Protein AF-A0A7Z1N750-F1 (afdb_monomer_lite)

pLDDT: mean 82.03, std 10.95, range [45.25, 94.06]

Sequence (176 aa):
TLVDVDALNDVLALVESLTLVDVDALSDVLVLVESLTLVDVDPLNDVLALVESLTLVDVDALNDVLALVESLTLVDVDALNDVLALVESLTLVDVDALNDVLALVESLTLVDVDALNDVLILVESLMLVDVDTLSDVLVLVESLTLVDVDPLNDVLALVESLTLVDVDPLNDVLVL

Foldseek 3Di:
DEAEAPEDAADDDEEEEDEEYEEEEYEDEEYEEADYEEYAEEEYHHYEYEYEDYEEYAYEEYENYEYEYADYEYYAYAYYYNYEYEYADYEEYEYAEYYNYEYEYAEYEEYEYAYYECYEYEYADYEEYEYEEEDNYEYEYAEYEEYEYHEYDNYEYEYNYYNDYDYDDYDDYDYD

Organism: Staphylococcus haemolyticus (NCBI:txid1283)

Secondary structure (DSSP, 8-state):
-EEEE---SEEEEEEEEEEEEEE--BSEEEEEEEEEEEEEE--EEEEEEEEEEEEEEEEEEEEEEEEEEEEEEEEEEEEEEEEEEEEEEEEEEEEEEEEEEEEEEEEEEEEE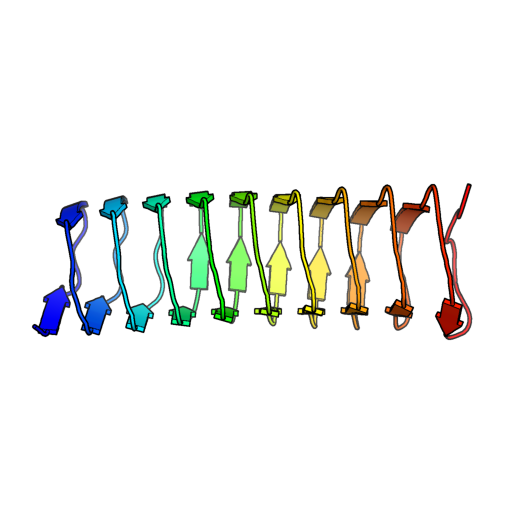EEEEEEEEEEEEEEEEEEEEEEEEEEEEEEEEEEEEE--EEEEEEEEEEES--EE-S-SSB---

Radius of gyration: 16.55 Å; chains: 1; bounding box: 44×21×46 Å

Structure (mmCIF, N/CA/C/O backbone):
data_AF-A0A7Z1N750-F1
#
_entry.id   AF-A0A7Z1N750-F1
#
loop_
_atom_site.group_PDB
_atom_site.id
_atom_site.type_symbol
_atom_site.label_atom_id
_atom_site.label_alt_id
_atom_site.label_comp_id
_atom_site.label_asym_id
_atom_site.label_entity_id
_atom_site.label_seq_id
_atom_site.pdbx_PDB_ins_code
_atom_site.Cartn_x
_atom_site.Cartn_y
_atom_site.Cartn_z
_atom_site.occupancy
_atom_site.B_iso_or_equiv
_atom_site.auth_seq_id
_atom_site.auth_comp_id
_atom_site.auth_asym_id
_atom_site.auth_atom_id
_atom_site.pdbx_PDB_model_num
ATOM 1 N N . THR A 1 1 ? -4.726 -13.478 20.905 1.00 61.59 1 THR A N 1
ATOM 2 C CA . THR A 1 1 ? -6.149 -13.075 20.915 1.00 61.59 1 THR A CA 1
ATOM 3 C C . THR A 1 1 ? -6.511 -12.650 19.513 1.00 61.59 1 THR A C 1
ATOM 5 O O . THR A 1 1 ? -5.640 -12.113 18.843 1.00 61.59 1 THR A O 1
ATOM 8 N N . LEU A 1 2 ? -7.722 -12.983 19.067 1.00 70.06 2 LEU A N 1
ATOM 9 C CA . LEU A 1 2 ? -8.249 -12.608 17.753 1.00 70.06 2 LEU A CA 1
ATOM 10 C C . LEU A 1 2 ? -9.154 -11.392 17.957 1.00 70.06 2 LEU A C 1
ATOM 12 O O . LEU A 1 2 ? -9.974 -11.411 18.884 1.00 70.06 2 LEU A O 1
ATOM 16 N N . VAL A 1 3 ? -8.945 -10.349 17.163 1.00 78.50 3 VAL A N 1
ATOM 17 C CA . VAL A 1 3 ? -9.861 -9.212 17.040 1.00 78.50 3 VAL A CA 1
ATOM 18 C C . VAL A 1 3 ? -10.440 -9.252 15.638 1.00 78.50 3 VAL A C 1
ATOM 20 O O . VAL A 1 3 ? -9.700 -9.479 14.693 1.00 78.50 3 VAL A O 1
ATOM 23 N N . ASP A 1 4 ? -11.751 -9.095 15.571 1.00 78.06 4 ASP A N 1
ATOM 24 C CA . ASP A 1 4 ? -12.551 -9.155 14.357 1.00 78.06 4 ASP A CA 1
ATOM 25 C C . ASP A 1 4 ? -13.286 -7.813 14.278 1.00 78.06 4 ASP A C 1
ATOM 27 O O . ASP A 1 4 ? -13.953 -7.420 15.254 1.00 78.06 4 ASP A O 1
ATOM 31 N N . VAL A 1 5 ? -13.039 -7.051 13.217 1.00 79.19 5 VAL A N 1
ATOM 32 C CA . VAL A 1 5 ? -13.579 -5.705 13.017 1.00 79.19 5 VAL A CA 1
ATOM 33 C C . VAL A 1 5 ? -14.496 -5.735 11.803 1.00 79.19 5 VAL A C 1
ATOM 35 O O . VAL A 1 5 ? -14.028 -5.650 10.678 1.00 79.19 5 VAL A O 1
ATOM 38 N N . ASP A 1 6 ? -15.804 -5.808 12.062 1.00 78.88 6 ASP A N 1
ATOM 39 C CA . ASP A 1 6 ? -16.830 -5.741 11.015 1.00 78.88 6 ASP A CA 1
ATOM 40 C C . ASP A 1 6 ? -16.771 -4.406 10.242 1.00 78.88 6 ASP A C 1
ATOM 42 O O . ASP A 1 6 ? -16.412 -3.364 10.805 1.00 78.88 6 ASP A O 1
ATOM 46 N N . ALA A 1 7 ? -17.257 -4.410 8.995 1.00 74.38 7 ALA A N 1
ATOM 47 C CA . ALA A 1 7 ? -17.287 -3.232 8.126 1.00 74.38 7 ALA A CA 1
ATOM 48 C C . ALA A 1 7 ? -17.916 -2.000 8.811 1.00 74.38 7 ALA A C 1
ATOM 50 O O . ALA A 1 7 ? -19.100 -1.978 9.186 1.00 74.38 7 ALA A O 1
ATOM 51 N N . LEU A 1 8 ? -17.122 -0.940 8.946 1.00 73.12 8 LEU A N 1
ATOM 52 C CA . LEU A 1 8 ? -17.458 0.296 9.650 1.00 73.12 8 LEU A CA 1
ATOM 53 C C . LEU A 1 8 ? -17.023 1.503 8.820 1.00 73.12 8 LEU A C 1
ATOM 55 O O . LEU A 1 8 ? -16.059 1.447 8.068 1.00 73.12 8 LEU A O 1
ATOM 59 N N . ASN A 1 9 ? -17.721 2.627 8.990 1.00 74.50 9 ASN A N 1
ATOM 60 C CA . ASN A 1 9 ? -17.247 3.872 8.391 1.00 74.50 9 ASN A CA 1
ATOM 61 C C . ASN A 1 9 ? -16.014 4.385 9.135 1.00 74.50 9 ASN A C 1
ATOM 63 O O . ASN A 1 9 ? -15.004 4.585 8.491 1.00 74.50 9 ASN A O 1
ATOM 67 N N . ASP A 1 10 ? -16.076 4.492 10.468 1.00 81.12 10 ASP A N 1
ATOM 68 C CA . ASP A 1 10 ? -15.011 5.106 11.266 1.00 81.12 10 ASP A CA 1
ATOM 69 C C . ASP A 1 10 ? -14.499 4.117 12.321 1.00 81.12 10 ASP A C 1
ATOM 71 O O . ASP A 1 10 ? -15.288 3.616 13.139 1.00 81.12 10 ASP A O 1
ATOM 75 N N . VAL A 1 11 ? -13.184 3.896 12.381 1.00 83.62 11 VAL A N 1
ATOM 76 C CA . VAL A 1 11 ? -12.545 3.068 13.414 1.00 83.62 11 VAL A CA 1
ATOM 77 C C . VAL A 1 11 ? -11.331 3.750 14.024 1.00 83.62 11 VAL A C 1
ATOM 79 O O . VAL A 1 11 ? -10.462 4.285 13.345 1.00 83.62 11 VAL A O 1
ATOM 82 N N . LEU A 1 12 ? -11.270 3.685 15.357 1.00 82.56 12 LEU A N 1
ATOM 83 C CA . LEU A 1 12 ? -10.109 4.064 16.154 1.00 82.56 12 LEU A CA 1
ATOM 84 C C . LEU A 1 12 ? -9.628 2.840 16.929 1.00 82.56 12 LEU A C 1
ATOM 86 O O . LEU A 1 12 ? -10.326 2.370 17.835 1.00 82.56 12 LEU A O 1
ATOM 90 N N . ALA A 1 13 ? -8.433 2.356 16.608 1.00 82.81 13 ALA A N 1
ATOM 91 C CA . ALA A 1 13 ? -7.834 1.202 17.261 1.00 82.81 13 ALA A CA 1
ATOM 92 C C . ALA A 1 13 ? -6.517 1.577 17.950 1.00 82.81 13 ALA A C 1
ATOM 94 O O . ALA A 1 13 ? -5.632 2.195 17.362 1.00 82.81 13 ALA A O 1
ATOM 95 N N . LEU A 1 14 ? -6.392 1.173 19.216 1.00 84.31 14 LEU A N 1
ATOM 96 C CA . LEU A 1 14 ? -5.137 1.197 19.960 1.00 84.31 14 LEU A CA 1
ATOM 97 C C . LEU A 1 14 ? -4.844 -0.214 20.446 1.00 84.31 14 LEU A C 1
ATOM 99 O O . LEU A 1 14 ? -5.600 -0.759 21.258 1.00 84.31 14 LEU A O 1
ATOM 103 N N . VAL A 1 15 ? -3.749 -0.787 19.961 1.00 81.69 15 VAL A N 1
ATOM 104 C CA . VAL A 1 15 ? -3.395 -2.176 20.217 1.00 81.69 15 VAL A CA 1
ATOM 105 C C . VAL A 1 15 ? -1.961 -2.283 20.723 1.00 81.69 15 VAL A C 1
ATOM 107 O O . VAL A 1 15 ? -1.016 -1.918 20.038 1.00 81.69 15 VAL A O 1
ATOM 110 N N . GLU A 1 16 ? -1.812 -2.828 21.929 1.00 79.69 16 GLU A N 1
ATOM 111 C CA . GLU A 1 16 ? -0.505 -3.087 22.553 1.00 79.69 16 GLU A CA 1
ATOM 112 C C . GLU A 1 16 ? 0.122 -4.375 21.983 1.00 79.69 16 GLU A C 1
ATOM 114 O O . GLU A 1 16 ? 1.227 -4.393 21.451 1.00 79.69 16 GLU A O 1
ATOM 119 N N . SER A 1 17 ? -0.619 -5.486 22.026 1.00 77.94 17 SER A N 1
ATOM 120 C CA . SER A 1 17 ? -0.201 -6.726 21.369 1.00 77.94 17 SER A CA 1
ATOM 121 C C . SER A 1 17 ? -1.388 -7.607 21.008 1.00 77.94 17 SER A C 1
ATOM 123 O O . SER A 1 17 ? -2.251 -7.884 21.849 1.00 77.94 17 SER A O 1
ATOM 125 N N . LEU A 1 18 ? -1.430 -8.096 19.770 1.00 77.31 18 LEU A N 1
ATOM 126 C CA . LEU A 1 18 ? -2.337 -9.171 19.360 1.00 77.31 18 LEU A CA 1
ATOM 127 C C . LEU A 1 18 ? -1.611 -10.181 18.482 1.00 77.31 18 LEU A C 1
ATOM 129 O O . LEU A 1 18 ? -0.543 -9.938 17.929 1.00 77.31 18 LEU A O 1
ATOM 133 N N . THR A 1 19 ? -2.228 -11.353 18.379 1.00 82.06 19 THR A N 1
ATOM 134 C CA . THR A 1 19 ? -1.716 -12.417 17.518 1.00 82.06 19 THR A CA 1
ATOM 135 C C . THR A 1 19 ? -2.335 -12.359 16.134 1.00 82.06 19 THR A C 1
ATOM 137 O O . THR A 1 19 ? -1.616 -12.571 15.173 1.00 82.06 19 THR A O 1
ATOM 140 N N . LEU A 1 20 ? -3.647 -12.112 16.055 1.00 81.19 20 LEU A N 1
ATOM 141 C CA . LEU A 1 20 ? -4.422 -12.123 14.816 1.00 81.19 20 LEU A CA 1
ATOM 142 C C . LEU A 1 20 ? -5.408 -10.951 14.836 1.00 81.19 20 LEU A C 1
ATOM 144 O O . LEU A 1 20 ? -6.081 -10.757 15.860 1.00 81.19 20 LEU A O 1
ATOM 148 N N . VAL A 1 21 ? -5.501 -10.229 13.727 1.00 84.25 21 VAL A N 1
ATOM 149 C CA . VAL A 1 21 ? -6.532 -9.223 13.461 1.00 84.25 21 VAL A CA 1
ATOM 150 C C . VAL A 1 21 ? -7.129 -9.518 12.092 1.00 84.25 21 VAL A C 1
ATOM 152 O O . VAL A 1 21 ? -6.376 -9.769 11.159 1.00 84.25 21 VAL A O 1
ATOM 155 N N . ASP A 1 22 ? -8.453 -9.518 12.038 1.00 84.19 22 ASP A N 1
ATOM 156 C CA . ASP A 1 22 ? -9.262 -9.629 10.828 1.00 84.19 22 ASP A CA 1
ATOM 157 C C . ASP A 1 22 ? -10.098 -8.345 10.733 1.00 84.19 22 ASP A C 1
ATOM 159 O O . ASP A 1 22 ? -10.710 -7.929 11.732 1.00 84.19 22 ASP A O 1
ATOM 163 N N . VAL A 1 23 ? -10.004 -7.648 9.606 1.00 82.75 23 VAL A N 1
ATOM 164 C CA . VAL A 1 23 ? -10.617 -6.337 9.385 1.00 82.75 23 VAL A CA 1
ATOM 165 C C . VAL A 1 23 ? -11.371 -6.382 8.064 1.00 82.75 23 VAL A C 1
ATOM 167 O O . VAL A 1 23 ? -10.747 -6.463 7.015 1.00 82.75 23 VAL A O 1
ATOM 170 N N . ASP A 1 24 ? -12.699 -6.276 8.124 1.00 86.38 24 ASP A N 1
ATOM 171 C CA . ASP A 1 24 ? -13.558 -6.103 6.945 1.00 86.38 24 ASP A CA 1
ATOM 172 C C . ASP A 1 24 ? -13.294 -4.737 6.263 1.00 86.38 24 ASP A C 1
ATOM 174 O O . ASP A 1 24 ? -12.525 -3.912 6.741 1.00 86.38 24 ASP A O 1
ATOM 178 N N . ALA A 1 25 ? -13.969 -4.430 5.153 1.00 81.31 25 ALA A N 1
ATOM 179 C CA . ALA A 1 25 ? -13.798 -3.141 4.477 1.00 81.31 25 ALA A CA 1
ATOM 180 C C . ALA A 1 25 ? -14.211 -1.924 5.344 1.00 81.31 25 ALA A C 1
ATOM 182 O O . ALA A 1 25 ? -15.365 -1.821 5.788 1.00 81.31 25 ALA A O 1
ATOM 183 N N . LEU A 1 26 ? -13.301 -0.957 5.537 1.00 84.44 26 LEU A N 1
ATOM 184 C CA . LEU A 1 26 ? -13.538 0.303 6.268 1.00 84.44 26 LEU A CA 1
ATOM 185 C C . LEU A 1 26 ? -13.193 1.542 5.422 1.00 84.44 26 LEU A C 1
ATOM 187 O O . LEU A 1 26 ? -12.462 1.456 4.441 1.00 84.44 26 LEU A O 1
ATOM 191 N N . SER A 1 27 ? -13.722 2.709 5.814 1.00 82.25 27 SER A N 1
ATOM 192 C CA . SER A 1 27 ? -13.553 3.962 5.054 1.00 82.25 27 SER A CA 1
ATOM 193 C C . SER A 1 27 ? -12.803 5.091 5.762 1.00 82.25 27 SER A C 1
ATOM 195 O O . SER A 1 27 ? -12.462 6.040 5.076 1.00 82.25 27 SER A O 1
ATOM 197 N N . ASP A 1 28 ? -12.624 5.041 7.081 1.00 86.56 28 ASP A N 1
ATOM 198 C CA . ASP A 1 28 ? -11.895 6.032 7.878 1.00 86.56 28 ASP A CA 1
ATOM 199 C C . ASP A 1 28 ? -11.235 5.299 9.058 1.00 86.56 28 ASP A C 1
ATOM 201 O O . ASP A 1 28 ? -11.895 4.917 10.037 1.00 86.56 28 ASP A O 1
ATOM 205 N N . VAL A 1 29 ? -9.924 5.071 8.985 1.00 86.06 29 VAL A N 1
ATOM 206 C CA . VAL A 1 29 ? -9.211 4.190 9.922 1.00 86.06 29 VAL A CA 1
ATOM 207 C C . VAL A 1 29 ? -8.043 4.913 10.576 1.00 86.06 29 VAL A C 1
ATOM 209 O O . VAL A 1 29 ? -7.089 5.286 9.904 1.00 86.06 29 VAL A O 1
ATOM 212 N N . LEU A 1 30 ? -8.057 5.050 11.910 1.00 87.94 30 LEU A N 1
ATOM 213 C CA . LEU A 1 30 ? -6.865 5.436 12.677 1.00 87.94 30 LEU A CA 1
ATOM 214 C C . LEU A 1 30 ? -6.394 4.287 13.564 1.00 87.94 30 LEU A C 1
ATOM 216 O O . LEU A 1 30 ? -7.086 3.880 14.508 1.00 87.94 30 LEU A O 1
ATOM 220 N N . VAL A 1 31 ? -5.179 3.816 13.306 1.00 86.44 31 VAL A N 1
ATOM 221 C CA . VAL A 1 31 ? -4.593 2.654 13.976 1.00 86.44 31 VAL A CA 1
ATOM 222 C C . VAL A 1 31 ? -3.260 3.031 14.617 1.00 86.44 31 VAL A C 1
ATOM 224 O O . VAL A 1 31 ? -2.364 3.572 13.971 1.00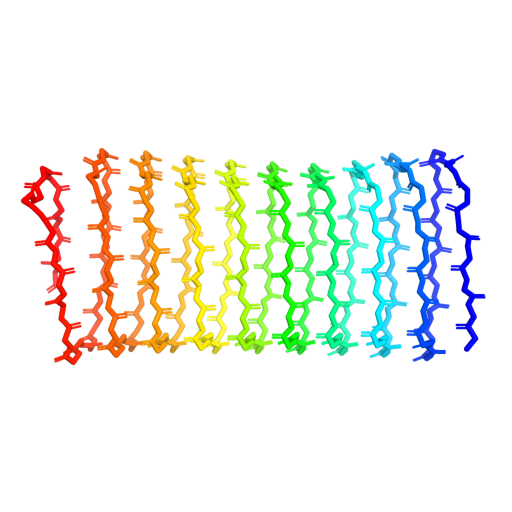 86.44 31 VAL A O 1
ATOM 227 N N . LEU A 1 32 ? -3.124 2.714 15.906 1.00 87.94 32 LEU A N 1
ATOM 228 C CA . LEU A 1 32 ? -1.848 2.718 16.618 1.00 87.94 32 LEU A CA 1
ATOM 229 C C . LEU A 1 32 ? -1.576 1.320 17.170 1.00 87.94 32 LEU A C 1
ATOM 231 O O . LEU A 1 32 ? -2.327 0.820 18.014 1.00 87.94 32 LEU A O 1
ATOM 235 N N . VAL A 1 33 ? -0.497 0.708 16.694 1.00 86.38 33 VAL A N 1
ATOM 236 C CA . VAL A 1 33 ? -0.132 -0.676 16.993 1.00 86.38 33 VAL A CA 1
ATOM 237 C C . VAL A 1 33 ? 1.309 -0.740 17.479 1.00 86.38 33 VAL A C 1
ATOM 239 O O . VAL A 1 33 ? 2.225 -0.323 16.781 1.00 86.38 33 VAL A O 1
ATOM 242 N N . GLU A 1 34 ? 1.520 -1.322 18.654 1.00 85.88 34 GLU A N 1
ATOM 243 C CA . GLU A 1 34 ? 2.871 -1.628 19.139 1.00 85.88 34 GLU A CA 1
ATOM 244 C C . GLU A 1 34 ? 3.363 -2.964 18.555 1.00 85.88 34 GLU A C 1
ATOM 246 O O . GLU A 1 34 ? 4.437 -3.038 17.966 1.00 85.88 34 GLU A O 1
ATOM 251 N N . SER A 1 35 ? 2.560 -4.032 18.622 1.00 83.69 35 SER A N 1
ATOM 252 C CA . SER A 1 35 ? 2.949 -5.311 18.012 1.00 83.69 35 SER A CA 1
ATOM 253 C C . SER A 1 35 ? 1.778 -6.144 17.487 1.00 83.69 35 SER A C 1
ATOM 255 O O . SER A 1 35 ? 0.820 -6.412 18.218 1.00 83.69 35 SER A O 1
ATOM 257 N N . LEU A 1 36 ? 1.870 -6.630 16.243 1.00 83.19 36 LEU A N 1
ATOM 258 C CA . LEU A 1 36 ? 0.988 -7.688 15.722 1.00 83.19 36 LEU A CA 1
ATOM 259 C C . LEU A 1 36 ? 1.778 -8.761 14.992 1.00 83.19 36 LEU A C 1
ATOM 261 O O . LEU A 1 36 ? 2.834 -8.529 14.406 1.00 83.19 36 LEU A O 1
ATOM 265 N N . THR A 1 37 ? 1.234 -9.973 15.034 1.00 85.31 37 THR A N 1
ATOM 266 C CA . THR A 1 37 ? 1.826 -11.103 14.316 1.00 85.31 37 THR A CA 1
ATOM 267 C C . THR A 1 37 ? 1.205 -11.281 12.937 1.00 85.31 37 THR A C 1
ATOM 269 O O . THR A 1 37 ? 1.940 -11.465 11.977 1.00 85.31 37 THR A O 1
ATOM 272 N N . LEU A 1 38 ? -0.123 -11.245 12.840 1.00 84.88 38 LEU A N 1
ATOM 273 C CA . LEU A 1 38 ? -0.853 -11.472 11.596 1.00 84.88 38 LEU A CA 1
ATOM 274 C C . LEU A 1 38 ? -2.021 -10.497 11.499 1.00 84.88 38 LEU A C 1
ATOM 276 O O . LEU A 1 38 ? -2.760 -10.329 12.480 1.00 84.88 38 LEU A O 1
ATOM 280 N N . VAL A 1 39 ? -2.161 -9.891 10.328 1.00 86.12 39 VAL A N 1
ATOM 281 C CA . VAL A 1 39 ? -3.221 -8.949 9.976 1.00 86.12 39 VAL A CA 1
ATOM 282 C C . VAL A 1 39 ? -3.731 -9.340 8.595 1.00 86.12 39 VAL A C 1
ATOM 284 O O . VAL A 1 39 ? -2.918 -9.474 7.686 1.00 86.12 39 VAL A O 1
ATOM 287 N N . ASP A 1 40 ? -5.035 -9.563 8.505 1.00 86.19 40 ASP A N 1
ATOM 288 C CA . ASP A 1 40 ? -5.787 -9.802 7.273 1.00 86.19 40 ASP A CA 1
ATOM 289 C C . ASP A 1 40 ? -6.801 -8.659 7.149 1.00 86.19 40 ASP A C 1
ATOM 291 O O . ASP A 1 40 ? -7.471 -8.322 8.139 1.00 86.19 40 ASP A O 1
ATOM 295 N N . VAL A 1 41 ? -6.797 -7.972 6.010 1.00 86.06 41 VAL A N 1
ATOM 296 C CA . VAL A 1 41 ? -7.515 -6.711 5.829 1.00 86.06 41 VAL A CA 1
ATOM 297 C C . VAL A 1 41 ? -8.166 -6.678 4.451 1.00 86.06 41 VAL A C 1
ATOM 299 O O . VAL A 1 41 ? -7.498 -6.577 3.423 1.00 86.06 41 VAL A O 1
ATOM 302 N N . ASP A 1 42 ? -9.492 -6.657 4.453 1.00 89.75 42 ASP A N 1
ATOM 303 C CA . ASP A 1 42 ? -10.304 -6.292 3.297 1.00 89.75 42 ASP A CA 1
ATOM 304 C C . ASP A 1 42 ? -9.982 -4.850 2.833 1.00 89.75 42 ASP A C 1
ATOM 306 O O . ASP A 1 42 ? -9.332 -4.069 3.535 1.00 89.75 42 ASP A O 1
ATOM 310 N N . PRO A 1 43 ? -10.494 -4.412 1.672 1.00 88.31 43 PRO A N 1
ATOM 311 C CA . PRO A 1 43 ? -10.174 -3.099 1.137 1.00 88.31 43 PRO A CA 1
ATOM 312 C C . PRO A 1 43 ? -10.476 -1.933 2.093 1.00 88.31 43 PRO A C 1
ATOM 314 O O . PRO A 1 43 ? -11.614 -1.778 2.552 1.00 88.31 43 PRO A O 1
ATOM 317 N N . LEU A 1 44 ? -9.491 -1.061 2.324 1.00 89.38 44 LEU A N 1
ATOM 318 C CA . LEU A 1 44 ? -9.632 0.136 3.156 1.00 89.38 44 LEU A CA 1
ATOM 319 C C . LEU A 1 44 ? -9.503 1.433 2.353 1.00 89.38 44 LEU A C 1
ATOM 321 O O . LEU A 1 44 ? -8.767 1.520 1.370 1.00 89.38 44 LEU A O 1
ATOM 325 N N . ASN A 1 45 ? -10.178 2.470 2.841 1.00 88.81 45 ASN A N 1
ATOM 326 C CA . ASN A 1 45 ? -10.008 3.850 2.399 1.00 88.81 45 ASN A CA 1
ATOM 327 C C . ASN A 1 45 ? -9.686 4.753 3.604 1.00 88.81 45 ASN A C 1
ATOM 329 O O . ASN A 1 45 ? -10.094 4.434 4.722 1.00 88.81 45 ASN A O 1
ATOM 333 N N . ASP A 1 46 ? -8.970 5.850 3.366 1.00 89.62 46 ASP A N 1
ATOM 334 C CA . ASP A 1 46 ? -8.589 6.886 4.337 1.00 89.62 46 ASP A CA 1
ATOM 335 C C . ASP A 1 46 ? -7.964 6.293 5.623 1.00 89.62 46 ASP A C 1
ATOM 337 O O . ASP A 1 46 ? -8.543 6.298 6.720 1.00 89.62 46 ASP A O 1
ATOM 341 N N . VAL A 1 47 ? -6.749 5.751 5.493 1.00 90.38 47 VAL A N 1
ATOM 342 C CA . VAL A 1 47 ? -6.039 5.036 6.566 1.00 90.38 47 VAL A CA 1
ATOM 343 C C . VAL A 1 47 ? -4.871 5.856 7.106 1.00 90.38 47 VAL A C 1
ATOM 345 O O . VAL A 1 47 ? -3.932 6.184 6.386 1.00 90.38 47 VAL A O 1
ATOM 348 N N . LEU A 1 48 ? -4.850 6.096 8.419 1.00 91.00 48 LEU A N 1
ATOM 349 C CA . LEU A 1 48 ? -3.668 6.576 9.137 1.00 91.00 48 LEU A CA 1
ATOM 350 C C . LEU A 1 48 ? -3.177 5.516 10.122 1.00 91.00 48 LEU A C 1
ATOM 352 O O . LEU A 1 48 ? -3.834 5.223 11.128 1.00 91.00 48 LEU A O 1
ATOM 356 N N . ALA A 1 49 ? -1.981 4.992 9.871 1.00 90.56 49 ALA A N 1
ATOM 357 C CA . ALA A 1 49 ? -1.386 3.934 10.673 1.00 90.56 49 ALA A CA 1
ATOM 358 C C . ALA A 1 49 ? -0.029 4.351 11.255 1.00 90.56 49 ALA A C 1
ATOM 360 O O . ALA A 1 49 ? 0.850 4.856 10.555 1.00 90.56 49 ALA A O 1
ATOM 361 N N . LEU A 1 50 ? 0.157 4.092 12.548 1.00 91.25 50 LEU A N 1
ATOM 362 C CA . LEU A 1 50 ? 1.467 4.082 13.190 1.00 91.25 50 LEU A CA 1
ATOM 363 C C . LEU A 1 50 ? 1.702 2.703 13.789 1.00 91.25 50 LEU A C 1
ATOM 365 O O . LEU A 1 50 ? 0.945 2.271 14.665 1.00 91.25 50 LEU A O 1
ATOM 369 N N . VAL A 1 51 ? 2.750 2.032 13.317 1.00 89.25 51 VAL A N 1
ATOM 370 C CA . VAL A 1 51 ? 3.045 0.665 13.719 1.00 89.25 51 VAL A CA 1
ATOM 371 C C . VAL A 1 51 ? 4.511 0.465 14.085 1.00 89.25 51 VAL A C 1
ATOM 373 O O . VAL A 1 51 ? 5.405 0.755 13.300 1.00 89.25 51 VAL A O 1
ATOM 376 N N . GLU A 1 52 ? 4.767 -0.067 15.275 1.00 89.62 52 GLU A N 1
ATOM 377 C CA . GLU A 1 52 ? 6.133 -0.356 15.728 1.00 89.62 52 GLU A CA 1
ATOM 378 C C . GLU A 1 52 ? 6.628 -1.708 15.185 1.00 89.62 52 GLU A C 1
ATOM 380 O O . GLU A 1 52 ? 7.715 -1.803 14.608 1.00 89.62 52 GLU A O 1
ATOM 385 N N . SER A 1 53 ? 5.818 -2.768 15.281 1.00 86.56 53 SER A N 1
ATOM 386 C CA . SER A 1 53 ? 6.212 -4.072 14.742 1.00 86.56 53 SER A CA 1
ATOM 387 C C . SER A 1 53 ? 5.070 -4.910 14.182 1.00 86.56 53 SER A C 1
ATOM 389 O O . SER A 1 53 ? 4.069 -5.168 14.857 1.00 86.56 53 SER A O 1
ATOM 391 N N . LEU A 1 54 ? 5.270 -5.406 12.961 1.00 87.19 54 LEU A N 1
ATOM 392 C CA . LEU A 1 54 ? 4.393 -6.352 12.278 1.00 87.19 54 LEU A CA 1
ATOM 393 C C . LEU A 1 54 ? 5.198 -7.499 11.675 1.00 87.19 54 LEU A C 1
ATOM 395 O O . LEU A 1 54 ? 6.263 -7.313 11.084 1.00 87.19 54 LEU A O 1
ATOM 399 N N . THR A 1 55 ? 4.674 -8.715 11.813 1.00 89.00 55 THR A N 1
ATOM 400 C CA . THR A 1 55 ? 5.313 -9.888 11.202 1.00 89.00 55 THR A CA 1
ATOM 401 C C . THR A 1 55 ? 4.750 -10.187 9.819 1.00 89.00 55 THR A C 1
ATOM 403 O O . THR A 1 55 ? 5.531 -10.363 8.894 1.00 89.00 55 THR A O 1
ATOM 406 N N . LEU A 1 56 ? 3.431 -10.251 9.660 1.00 87.94 56 LEU A N 1
ATOM 407 C CA . LEU A 1 56 ? 2.810 -10.532 8.370 1.00 87.94 56 LEU A CA 1
ATOM 408 C C . LEU A 1 56 ? 1.522 -9.727 8.235 1.00 87.94 56 LEU A C 1
ATOM 410 O O . LEU A 1 56 ? 0.697 -9.702 9.154 1.00 87.94 56 LEU A O 1
ATOM 414 N N . VAL A 1 57 ? 1.419 -9.061 7.094 1.00 88.56 57 VAL A N 1
ATOM 415 C CA . VAL A 1 57 ? 0.297 -8.237 6.667 1.00 88.56 57 VAL A CA 1
ATOM 416 C C . VAL A 1 57 ? -0.146 -8.741 5.302 1.00 88.56 57 VAL A C 1
ATOM 418 O O . VAL A 1 57 ? 0.699 -8.865 4.420 1.00 88.56 57 VAL A O 1
ATOM 421 N N . ASP A 1 58 ? -1.429 -9.051 5.192 1.00 90.25 58 ASP A N 1
ATOM 422 C CA . ASP A 1 58 ? -2.130 -9.413 3.963 1.00 90.25 58 ASP A CA 1
ATOM 423 C C . ASP A 1 58 ? -3.283 -8.418 3.808 1.00 90.25 58 ASP A C 1
ATOM 425 O O . ASP A 1 58 ? -4.051 -8.207 4.758 1.00 90.25 58 ASP A O 1
ATOM 429 N N . VAL A 1 59 ? -3.301 -7.689 2.697 1.00 89.00 59 VAL A N 1
ATOM 430 C CA . VAL A 1 59 ? -4.238 -6.589 2.474 1.00 89.00 59 VAL A CA 1
ATOM 431 C C . VAL A 1 59 ? -4.690 -6.593 1.025 1.00 89.00 59 VAL A C 1
ATOM 433 O O . VAL A 1 59 ? -3.868 -6.432 0.134 1.00 89.00 59 VAL A O 1
ATOM 436 N N . ASP A 1 60 ? -5.997 -6.628 0.784 1.00 90.94 60 ASP A N 1
ATOM 437 C CA . ASP A 1 60 ? -6.527 -6.549 -0.581 1.00 90.94 60 ASP A CA 1
ATOM 438 C C . ASP A 1 60 ? -6.151 -5.200 -1.236 1.00 90.94 60 ASP A C 1
ATOM 440 O O . ASP A 1 60 ? -5.254 -5.090 -2.065 1.00 90.94 60 ASP A O 1
ATOM 444 N N . ALA A 1 61 ? -6.831 -4.111 -0.871 1.00 89.50 61 ALA A N 1
ATOM 445 C CA . ALA A 1 61 ? -6.593 -2.811 -1.494 1.00 89.50 61 ALA A CA 1
ATOM 446 C C . ALA A 1 61 ? -6.618 -1.681 -0.475 1.00 89.50 61 ALA A C 1
ATOM 448 O O . ALA A 1 61 ? -7.547 -1.579 0.322 1.00 89.50 61 ALA A O 1
ATOM 449 N N . LEU A 1 62 ? -5.648 -0.773 -0.548 1.00 91.38 62 LEU A N 1
ATOM 450 C CA . LEU A 1 62 ? -5.657 0.451 0.240 1.00 91.38 62 LEU A CA 1
ATOM 451 C C . LEU A 1 62 ? -5.686 1.690 -0.643 1.00 91.38 62 LEU A C 1
ATOM 453 O O . LEU A 1 62 ? -5.027 1.761 -1.683 1.00 91.38 62 LEU A O 1
ATOM 457 N N . ASN A 1 63 ? -6.429 2.687 -0.180 1.00 91.75 63 ASN A N 1
ATOM 458 C CA . ASN A 1 63 ? -6.538 3.981 -0.828 1.00 91.75 63 ASN A CA 1
ATOM 459 C C . ASN A 1 63 ? -6.478 5.118 0.204 1.00 91.75 63 ASN A C 1
ATOM 461 O O . ASN A 1 63 ? -7.057 4.980 1.282 1.00 91.75 63 ASN A O 1
ATOM 465 N N . ASP A 1 64 ? -5.786 6.211 -0.129 1.00 92.38 64 ASP A N 1
ATOM 466 C CA . ASP A 1 64 ? -5.504 7.356 0.757 1.00 92.38 64 ASP A CA 1
ATOM 467 C C . ASP A 1 64 ? -4.882 6.894 2.089 1.00 92.38 64 ASP A C 1
ATOM 469 O O . ASP A 1 64 ? -5.521 6.846 3.146 1.00 92.38 64 ASP A O 1
ATOM 473 N N . VAL A 1 65 ? -3.620 6.460 2.024 1.00 92.12 65 VAL A N 1
ATOM 474 C CA . VAL A 1 65 ? -2.909 5.882 3.174 1.00 92.12 65 VAL A CA 1
ATOM 475 C C . VAL A 1 65 ? -1.744 6.754 3.596 1.00 92.12 65 VAL A C 1
ATOM 477 O O . VAL A 1 65 ? -0.832 7.016 2.812 1.00 92.12 65 VAL A O 1
ATOM 480 N N . LEU A 1 66 ? -1.678 7.074 4.889 1.00 94.06 66 LEU A N 1
ATOM 481 C CA . LEU A 1 66 ? -0.450 7.536 5.533 1.00 94.06 66 LEU A CA 1
ATOM 482 C C . LEU A 1 66 ? 0.008 6.521 6.579 1.00 94.06 66 LEU A C 1
ATOM 484 O O . LEU A 1 66 ? -0.645 6.325 7.610 1.00 94.06 66 LEU A O 1
ATOM 488 N N . ALA A 1 67 ? 1.172 5.922 6.348 1.00 92.56 67 ALA A N 1
ATOM 489 C CA . ALA A 1 67 ? 1.733 4.907 7.228 1.00 92.56 67 ALA A CA 1
ATOM 490 C C . ALA A 1 67 ? 3.132 5.288 7.724 1.00 92.56 67 ALA A C 1
ATOM 492 O O . ALA A 1 67 ? 4.003 5.704 6.957 1.00 92.56 67 ALA A O 1
ATOM 493 N N . LEU A 1 68 ? 3.360 5.099 9.023 1.00 93.00 68 LEU A N 1
ATOM 494 C CA . LEU A 1 68 ? 4.691 5.075 9.620 1.00 93.00 68 LEU A CA 1
ATOM 495 C C . LEU A 1 68 ? 4.909 3.712 10.268 1.00 93.00 68 LEU A C 1
ATOM 497 O O . LEU A 1 68 ? 4.197 3.364 11.213 1.00 93.00 68 LEU A O 1
ATOM 501 N N . VAL A 1 69 ? 5.889 2.963 9.765 1.00 91.12 69 VAL A N 1
ATOM 502 C CA . VAL A 1 69 ? 6.194 1.618 10.249 1.00 91.12 69 VAL A CA 1
ATOM 503 C C . VAL A 1 69 ? 7.665 1.487 10.631 1.00 91.12 69 VAL A C 1
ATOM 505 O O . VAL A 1 69 ? 8.550 1.737 9.822 1.00 91.12 69 VAL A O 1
ATOM 508 N N . GLU A 1 70 ? 7.950 1.080 11.863 1.00 90.69 70 GLU A N 1
ATOM 509 C CA . GLU A 1 70 ? 9.334 0.853 12.300 1.00 90.69 70 GLU A CA 1
ATOM 510 C C . GLU A 1 70 ? 9.846 -0.504 11.794 1.00 90.69 70 GLU A C 1
ATOM 512 O O . GLU A 1 70 ? 10.887 -0.584 11.145 1.00 90.69 70 GLU A O 1
ATOM 517 N N . SER A 1 71 ? 9.093 -1.588 11.989 1.00 88.06 71 SER A N 1
ATOM 518 C CA . SER A 1 71 ? 9.513 -2.905 11.502 1.00 88.06 71 SER A CA 1
ATOM 519 C C . SER A 1 71 ? 8.387 -3.723 10.883 1.00 88.06 71 SER A C 1
ATOM 521 O O . SER A 1 71 ? 7.330 -3.932 11.482 1.00 88.06 71 SER A O 1
ATOM 523 N N . LEU A 1 72 ? 8.660 -4.249 9.689 1.00 87.56 72 LEU A N 1
ATOM 524 C CA . LEU A 1 72 ? 7.803 -5.176 8.963 1.00 87.56 72 LEU A CA 1
ATOM 525 C C . LEU A 1 72 ? 8.621 -6.339 8.402 1.00 87.56 72 LEU A C 1
ATOM 527 O O . LEU A 1 72 ? 9.698 -6.161 7.828 1.00 87.56 72 LEU A O 1
ATOM 531 N N . THR A 1 73 ? 8.109 -7.558 8.560 1.00 89.25 73 THR A N 1
ATOM 532 C CA . THR A 1 73 ? 8.781 -8.741 7.999 1.00 89.25 73 THR A CA 1
ATOM 533 C C . THR A 1 73 ? 8.204 -9.123 6.642 1.00 89.25 73 THR A C 1
ATOM 535 O O . THR A 1 73 ? 8.965 -9.276 5.693 1.00 89.25 73 THR A O 1
ATOM 538 N N . LEU A 1 74 ? 6.886 -9.270 6.540 1.00 89.06 74 LEU A N 1
ATOM 539 C CA . LEU A 1 74 ? 6.196 -9.654 5.312 1.00 89.06 74 LEU A CA 1
ATOM 540 C C . LEU A 1 74 ? 4.995 -8.745 5.081 1.00 89.06 74 LEU A C 1
ATOM 542 O O . LEU A 1 74 ? 4.200 -8.534 6.000 1.00 89.06 74 LEU A O 1
ATOM 546 N N . VAL A 1 75 ? 4.895 -8.242 3.858 1.00 89.69 75 VAL A N 1
ATOM 547 C CA . VAL A 1 75 ? 3.775 -7.457 3.346 1.00 89.69 75 VAL A CA 1
ATOM 548 C C . VAL A 1 75 ? 3.372 -8.063 2.013 1.00 89.69 75 VAL A C 1
ATOM 550 O O . VAL A 1 75 ? 4.235 -8.207 1.150 1.00 89.69 75 VAL A O 1
ATOM 553 N N . ASP A 1 76 ? 2.098 -8.408 1.901 1.00 91.12 76 ASP A N 1
ATOM 554 C CA . ASP A 1 76 ? 1.421 -8.824 0.677 1.00 91.12 76 ASP A CA 1
ATOM 555 C C . ASP A 1 76 ? 0.242 -7.865 0.469 1.00 91.12 76 ASP A C 1
ATOM 557 O O . ASP A 1 76 ? -0.530 -7.638 1.412 1.00 91.12 76 ASP A O 1
ATOM 561 N N . VAL A 1 77 ? 0.191 -7.195 -0.683 1.00 91.81 77 VAL A N 1
ATOM 562 C CA . VAL A 1 77 ? -0.851 -6.208 -0.985 1.00 91.81 77 VAL A CA 1
ATOM 563 C C . VAL A 1 77 ? -1.286 -6.287 -2.446 1.00 91.81 77 VAL A C 1
ATOM 565 O O . VAL A 1 77 ? -0.461 -6.048 -3.323 1.00 91.81 77 VAL A O 1
ATOM 568 N N . ASP A 1 78 ? -2.578 -6.462 -2.743 1.00 92.19 78 ASP A N 1
ATOM 569 C CA . ASP A 1 78 ? -3.006 -6.453 -4.154 1.00 92.19 78 ASP A CA 1
ATOM 570 C C . ASP A 1 78 ? -2.878 -5.037 -4.753 1.00 92.19 78 ASP A C 1
ATOM 572 O O . ASP A 1 78 ? -2.396 -4.840 -5.867 1.00 92.19 78 ASP A O 1
ATOM 576 N N . ALA A 1 79 ? -3.333 -3.991 -4.057 1.00 90.19 79 ALA A N 1
ATOM 577 C CA . ALA A 1 79 ? -3.277 -2.637 -4.614 1.00 90.19 79 ALA A CA 1
ATOM 578 C C . ALA A 1 79 ? -3.081 -1.520 -3.587 1.00 90.19 79 ALA A C 1
ATOM 580 O O . ALA A 1 79 ? -3.794 -1.432 -2.590 1.00 90.19 79 ALA A O 1
ATOM 581 N N . LEU A 1 80 ? -2.197 -0.573 -3.907 1.00 92.50 80 LEU A N 1
ATOM 582 C CA . LEU A 1 80 ? 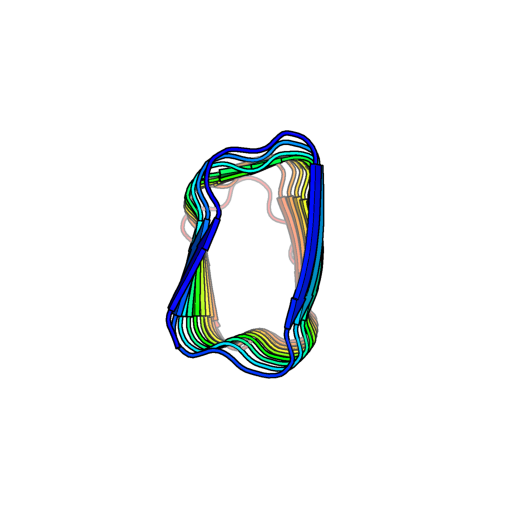-2.052 0.701 -3.202 1.00 92.50 80 LEU A CA 1
ATOM 583 C C . LEU A 1 80 ? -2.334 1.879 -4.141 1.00 92.50 80 LEU A C 1
ATOM 585 O O . LEU A 1 80 ? -1.761 1.974 -5.230 1.00 92.50 80 LEU A O 1
ATOM 589 N N . ASN A 1 81 ? -3.192 2.798 -3.698 1.00 93.00 81 ASN A N 1
ATOM 590 C CA . ASN A 1 81 ? -3.488 4.054 -4.385 1.00 93.00 81 ASN A CA 1
ATOM 591 C C . ASN A 1 81 ? -3.351 5.247 -3.426 1.00 93.00 81 ASN A C 1
ATOM 593 O O . ASN A 1 81 ? -3.872 5.177 -2.3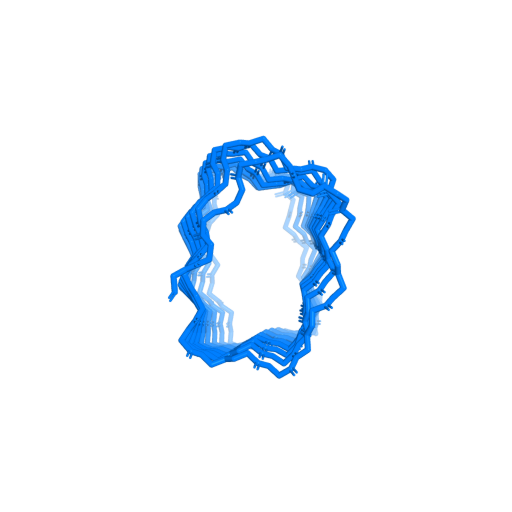17 1.00 93.00 81 ASN A O 1
ATOM 597 N N . ASP A 1 82 ? -2.676 6.320 -3.842 1.00 93.62 82 ASP A N 1
ATOM 598 C CA . ASP A 1 82 ? -2.485 7.540 -3.035 1.00 93.62 82 ASP A CA 1
ATOM 599 C C . ASP A 1 82 ? -1.889 7.218 -1.651 1.00 93.62 82 ASP A C 1
ATOM 601 O O . ASP A 1 82 ? -2.544 7.291 -0.607 1.00 93.62 82 ASP A O 1
ATOM 605 N N . VAL A 1 83 ? -0.636 6.750 -1.648 1.00 92.94 83 VAL A N 1
ATOM 606 C CA . VAL A 1 83 ? 0.026 6.251 -0.432 1.00 92.94 83 VAL A CA 1
ATOM 607 C C . VAL A 1 83 ? 1.295 7.024 -0.119 1.00 92.94 83 VAL A C 1
ATOM 609 O O . VAL A 1 83 ? 2.208 7.117 -0.939 1.00 92.94 83 VAL A O 1
ATOM 612 N N . LEU A 1 84 ? 1.403 7.489 1.127 1.00 93.88 84 LEU A N 1
ATOM 613 C CA . LEU A 1 84 ? 2.641 7.998 1.710 1.00 93.88 84 LEU A CA 1
ATOM 614 C C . LEU A 1 84 ? 3.106 7.080 2.841 1.00 93.88 84 LEU A C 1
ATOM 616 O O . LEU A 1 84 ? 2.487 7.013 3.908 1.00 93.88 84 LEU A O 1
ATOM 620 N N . ALA A 1 85 ? 4.242 6.422 2.637 1.00 93.00 85 ALA A N 1
ATOM 621 C CA . ALA A 1 85 ? 4.806 5.489 3.604 1.00 93.00 85 ALA A CA 1
ATOM 622 C C . ALA A 1 85 ? 6.222 5.891 4.034 1.00 93.00 85 ALA A C 1
ATOM 624 O O . ALA A 1 85 ? 7.080 6.225 3.213 1.00 93.00 85 ALA A O 1
ATOM 625 N N . LEU A 1 86 ? 6.478 5.814 5.339 1.00 93.25 86 LEU A N 1
ATOM 626 C CA . LEU A 1 86 ? 7.822 5.839 5.909 1.00 93.25 86 LEU A CA 1
ATOM 627 C C . LEU A 1 86 ? 8.065 4.527 6.646 1.00 93.25 86 LEU A C 1
ATOM 629 O O . LEU A 1 86 ? 7.342 4.218 7.595 1.00 93.25 86 LEU A O 1
ATOM 633 N N . VAL A 1 87 ? 9.081 3.780 6.214 1.00 91.94 87 VAL A N 1
ATOM 634 C CA . VAL A 1 87 ? 9.407 2.477 6.787 1.00 91.94 87 VAL A CA 1
ATOM 635 C C . VAL A 1 87 ? 10.885 2.371 7.149 1.00 91.94 87 VAL A C 1
ATOM 637 O O . VAL A 1 87 ? 11.756 2.581 6.310 1.00 91.94 87 VAL A O 1
ATOM 640 N N . GLU A 1 88 ? 11.191 2.041 8.400 1.00 91.44 88 GLU A N 1
ATOM 641 C CA . GLU A 1 88 ? 12.586 1.908 8.845 1.00 91.44 88 GLU A CA 1
ATOM 642 C C . GLU A 1 88 ? 13.172 0.561 8.391 1.00 91.44 88 GLU A C 1
ATOM 644 O O . GLU A 1 88 ? 14.218 0.500 7.742 1.00 91.44 88 GLU A O 1
ATOM 649 N N . SER A 1 89 ? 12.464 -0.544 8.629 1.00 88.06 89 SER A N 1
ATOM 650 C CA . SER A 1 89 ? 12.919 -1.863 8.189 1.00 88.06 89 SER A CA 1
ATOM 651 C C . SER A 1 89 ? 11.810 -2.704 7.575 1.00 88.06 89 SER A C 1
ATOM 653 O O . SER A 1 89 ? 10.784 -2.967 8.205 1.00 88.06 89 SER A O 1
ATOM 655 N N . LEU A 1 90 ? 12.073 -3.191 6.363 1.00 88.19 90 LEU A N 1
ATOM 656 C CA . LEU A 1 90 ? 11.265 -4.174 5.655 1.00 88.19 90 LEU A CA 1
ATOM 657 C C . LEU A 1 90 ? 12.117 -5.358 5.199 1.00 88.19 90 LEU A C 1
ATOM 659 O O . LEU A 1 90 ? 13.231 -5.205 4.692 1.00 88.19 90 LEU A O 1
ATOM 663 N N . THR A 1 91 ? 11.589 -6.569 5.357 1.00 89.94 91 THR A N 1
ATOM 664 C CA . THR A 1 91 ? 12.270 -7.765 4.840 1.00 89.94 91 THR A CA 1
ATOM 665 C C . THR A 1 91 ? 11.750 -8.146 3.462 1.00 89.94 91 THR A C 1
ATOM 667 O O . THR A 1 91 ? 12.550 -8.267 2.540 1.00 89.94 91 THR A O 1
ATOM 670 N N . LEU A 1 92 ? 10.443 -8.315 3.301 1.00 88.81 92 LEU A N 1
ATOM 671 C CA . LEU A 1 92 ? 9.849 -8.689 2.025 1.00 88.81 92 LEU A CA 1
ATOM 672 C C . LEU A 1 92 ? 8.566 -7.898 1.800 1.00 88.81 92 LEU A C 1
ATOM 674 O O . LEU A 1 92 ? 7.740 -7.783 2.709 1.00 88.81 92 LEU A O 1
ATOM 678 N N . VAL A 1 93 ? 8.451 -7.372 0.587 1.00 89.19 93 VAL A N 1
ATOM 679 C CA . VAL A 1 93 ? 7.270 -6.700 0.055 1.00 89.19 93 VAL A CA 1
ATOM 680 C C . VAL A 1 93 ? 6.899 -7.389 -1.250 1.00 89.19 93 VAL A C 1
ATOM 682 O O . VAL A 1 93 ? 7.771 -7.538 -2.106 1.00 89.19 93 VAL A O 1
ATOM 685 N N . ASP A 1 94 ? 5.642 -7.793 -1.350 1.00 91.19 94 ASP A N 1
ATOM 686 C CA . ASP A 1 94 ? 4.981 -8.282 -2.556 1.00 91.19 94 ASP A CA 1
ATOM 687 C C . ASP A 1 94 ? 3.772 -7.374 -2.808 1.00 91.19 94 ASP A C 1
ATOM 689 O O . ASP A 1 94 ? 2.976 -7.154 -1.886 1.00 91.19 94 ASP A O 1
ATOM 693 N N . VAL A 1 95 ? 3.712 -6.727 -3.974 1.00 90.06 95 VAL A N 1
ATOM 694 C CA . VAL A 1 95 ? 2.602 -5.827 -4.317 1.00 90.06 95 VAL A CA 1
ATOM 695 C C . VAL A 1 95 ? 2.217 -5.945 -5.787 1.00 90.06 95 VAL A C 1
ATOM 697 O O . VAL A 1 95 ? 3.030 -5.619 -6.653 1.00 90.06 95 VAL A O 1
ATOM 700 N N . ASP A 1 96 ? 0.955 -6.261 -6.094 1.00 91.38 96 ASP A N 1
ATOM 701 C CA . ASP A 1 96 ? 0.541 -6.360 -7.503 1.00 91.38 96 ASP A CA 1
ATOM 702 C C . ASP A 1 96 ? 0.503 -4.970 -8.181 1.00 91.38 96 ASP A C 1
ATOM 704 O O . ASP A 1 96 ? 0.862 -4.803 -9.351 1.00 91.38 96 ASP A O 1
ATOM 708 N N . ALA A 1 97 ? 0.041 -3.924 -7.487 1.00 89.69 97 ALA A N 1
ATOM 709 C CA . ALA A 1 97 ? -0.075 -2.595 -8.092 1.00 89.69 97 ALA A CA 1
ATOM 710 C C . ALA A 1 97 ? 0.160 -1.424 -7.130 1.00 89.69 97 ALA A C 1
ATOM 712 O O . ALA A 1 97 ? -0.523 -1.273 -6.117 1.00 89.69 97 ALA A O 1
ATOM 713 N N . LEU A 1 98 ? 1.039 -0.499 -7.529 1.00 91.06 98 LEU A N 1
ATOM 714 C CA . LEU A 1 98 ? 1.220 0.812 -6.901 1.00 91.06 98 LEU A CA 1
ATOM 715 C C . LEU A 1 98 ? 0.812 1.939 -7.855 1.00 91.06 98 LEU A C 1
ATOM 717 O O . LEU A 1 98 ? 1.287 2.021 -8.994 1.00 91.06 98 LEU A O 1
ATOM 721 N N . ASN A 1 99 ? -0.026 2.853 -7.368 1.00 91.94 99 ASN A N 1
ATOM 722 C CA . ASN A 1 99 ? -0.429 4.053 -8.091 1.00 91.94 99 ASN A CA 1
ATOM 723 C C . ASN A 1 99 ? -0.372 5.301 -7.199 1.00 91.94 99 ASN A C 1
ATOM 725 O O . ASN A 1 99 ? -1.002 5.309 -6.147 1.00 91.94 99 ASN A O 1
ATOM 729 N N . ASP A 1 100 ? 0.335 6.350 -7.629 1.00 92.69 100 ASP A N 1
ATOM 730 C CA . ASP A 1 100 ? 0.507 7.593 -6.850 1.00 92.69 100 ASP A CA 1
ATOM 731 C C . ASP A 1 100 ? 1.084 7.312 -5.447 1.00 92.69 100 ASP A C 1
ATOM 733 O O . ASP A 1 100 ? 0.449 7.515 -4.411 1.00 92.69 100 ASP A O 1
ATOM 737 N N . VAL A 1 101 ? 2.286 6.724 -5.414 1.00 92.06 101 VAL A N 1
ATOM 738 C CA . VAL A 1 101 ? 2.921 6.267 -4.165 1.00 92.06 101 VAL A CA 1
ATOM 739 C C . VAL A 1 101 ? 4.230 7.002 -3.916 1.00 92.06 101 VAL A C 1
ATOM 741 O O . VAL A 1 101 ? 5.124 7.012 -4.764 1.00 92.06 101 VAL A O 1
ATOM 744 N N . LEU A 1 102 ? 4.385 7.551 -2.708 1.00 93.19 102 LEU A N 1
ATOM 745 C CA . LEU A 1 102 ? 5.659 8.045 -2.191 1.00 93.19 102 LEU A CA 1
ATOM 746 C C . LEU A 1 102 ? 6.112 7.193 -1.005 1.00 93.19 102 LEU A C 1
ATOM 748 O O . LEU A 1 102 ? 5.483 7.194 0.056 1.00 93.19 102 LEU A O 1
ATOM 752 N N . ALA A 1 103 ? 7.253 6.527 -1.152 1.00 91.50 103 ALA A N 1
ATOM 753 C CA . ALA A 1 103 ? 7.823 5.698 -0.096 1.00 91.50 103 ALA A CA 1
ATOM 754 C C . ALA A 1 103 ? 9.251 6.127 0.255 1.00 91.50 103 ALA A C 1
ATOM 756 O O . ALA A 1 103 ? 10.099 6.326 -0.619 1.00 91.50 103 ALA A O 1
ATOM 757 N N . LEU A 1 104 ? 9.525 6.231 1.555 1.00 92.00 104 LEU A N 1
ATOM 758 C CA . LEU A 1 104 ? 10.875 6.321 2.102 1.00 92.00 104 LEU A CA 1
ATOM 759 C C . LEU A 1 104 ? 11.150 5.069 2.929 1.00 92.00 104 LEU A C 1
ATOM 761 O O . LEU A 1 104 ? 10.474 4.838 3.931 1.00 92.00 104 LEU A O 1
ATOM 765 N N . VAL A 1 105 ? 12.148 4.292 2.516 1.00 89.88 105 VAL A N 1
ATOM 766 C CA . VAL A 1 105 ? 12.539 3.059 3.196 1.00 89.88 105 VAL A CA 1
ATOM 767 C C . VAL A 1 105 ? 14.015 3.117 3.584 1.00 89.88 105 VAL A C 1
ATOM 769 O O . VAL A 1 105 ? 14.865 3.401 2.749 1.00 89.88 105 VAL A O 1
ATOM 772 N N . GLU A 1 106 ? 14.364 2.874 4.844 1.00 89.50 106 GLU A N 1
ATOM 773 C CA . GLU A 1 106 ? 15.783 2.869 5.243 1.00 89.50 106 GLU A CA 1
ATOM 774 C C . GLU A 1 106 ? 16.449 1.550 4.821 1.00 89.50 106 GLU A C 1
ATOM 776 O O . GLU A 1 106 ? 17.418 1.536 4.059 1.00 89.50 106 GLU A O 1
ATOM 781 N N . SER A 1 107 ? 15.883 0.411 5.215 1.00 85.94 107 SER A N 1
ATOM 782 C CA . SER A 1 107 ? 16.404 -0.901 4.825 1.00 85.94 107 SER A CA 1
ATOM 783 C C . SER A 1 107 ? 15.315 -1.795 4.261 1.00 85.94 107 SER A C 1
ATOM 785 O O . SER A 1 107 ? 14.332 -2.086 4.941 1.00 85.94 107 SER A O 1
ATOM 787 N N . LEU A 1 108 ? 15.555 -2.335 3.068 1.00 84.75 108 LEU A N 1
ATOM 788 C CA . LEU A 1 108 ? 14.652 -3.265 2.406 1.00 84.75 108 LEU A CA 1
ATOM 789 C C . LEU A 1 108 ? 15.420 -4.415 1.741 1.00 84.75 108 LEU A C 1
ATOM 791 O O . LEU A 1 108 ? 16.435 -4.226 1.071 1.00 84.75 108 LEU A O 1
ATOM 795 N N . THR A 1 109 ? 14.992 -5.651 2.012 1.00 86.81 109 THR A N 1
ATOM 796 C CA . THR A 1 109 ? 15.736 -6.840 1.560 1.00 86.81 109 THR A CA 1
ATOM 797 C C . THR A 1 109 ? 15.230 -7.353 0.217 1.00 86.81 109 THR A C 1
ATOM 799 O O . THR A 1 109 ? 16.040 -7.595 -0.673 1.00 86.81 109 THR A O 1
ATOM 802 N N . LEU A 1 110 ? 13.922 -7.520 0.056 1.00 86.00 110 LEU A N 1
ATOM 803 C CA . LEU A 1 110 ? 13.324 -8.028 -1.172 1.00 86.00 110 LEU A CA 1
ATOM 804 C C . LEU A 1 110 ? 12.059 -7.240 -1.495 1.00 86.00 110 LEU A C 1
ATOM 806 O O . LEU A 1 110 ? 11.241 -7.001 -0.606 1.00 86.00 110 LEU A O 1
ATOM 810 N N . VAL A 1 111 ? 11.939 -6.857 -2.759 1.00 85.25 111 VAL A N 1
ATOM 811 C CA . VAL A 1 111 ? 10.751 -6.240 -3.344 1.00 85.25 111 VAL A CA 1
ATOM 812 C C . VAL A 1 111 ? 10.384 -7.012 -4.595 1.00 85.25 111 VAL A C 1
ATOM 814 O O . VAL A 1 111 ? 11.264 -7.221 -5.430 1.00 85.25 111 VAL A O 1
ATOM 817 N N . ASP A 1 112 ? 9.125 -7.406 -4.683 1.00 86.88 112 ASP A N 1
ATOM 818 C CA . ASP A 1 112 ? 8.479 -7.934 -5.879 1.00 86.88 112 ASP A CA 1
ATOM 819 C C . ASP A 1 112 ? 7.269 -7.040 -6.173 1.00 86.88 112 ASP A C 1
ATOM 821 O O . ASP A 1 112 ? 6.453 -6.802 -5.275 1.00 86.88 112 ASP A O 1
ATOM 825 N N . VAL A 1 113 ? 7.232 -6.416 -7.353 1.00 85.81 113 VAL A N 1
ATOM 826 C CA . VAL A 1 113 ? 6.129 -5.525 -7.738 1.00 85.81 113 VAL A CA 1
ATOM 827 C C . VAL A 1 113 ? 5.755 -5.699 -9.206 1.00 85.81 113 VAL A C 1
ATOM 829 O O . VAL A 1 113 ? 6.528 -5.351 -10.099 1.00 85.81 113 VAL A O 1
ATOM 832 N N . ASP A 1 114 ? 4.516 -6.102 -9.470 1.00 87.38 114 ASP A N 1
ATOM 833 C CA . ASP A 1 114 ? 4.024 -6.308 -10.838 1.00 87.38 114 ASP A CA 1
ATOM 834 C C . ASP A 1 114 ? 3.864 -4.973 -11.604 1.00 87.38 114 ASP A C 1
ATOM 836 O O . ASP A 1 114 ? 4.225 -4.844 -12.784 1.00 87.38 114 ASP A O 1
ATOM 840 N N . ALA A 1 115 ? 3.297 -3.942 -10.964 1.00 85.25 115 ALA A N 1
ATOM 841 C CA . ALA A 1 115 ? 3.001 -2.672 -11.629 1.00 85.25 115 ALA A CA 1
ATOM 842 C C . ALA A 1 115 ? 3.260 -1.423 -10.778 1.00 85.25 115 ALA A C 1
ATOM 844 O O . ALA A 1 115 ? 2.703 -1.244 -9.698 1.00 85.25 115 ALA A O 1
ATOM 845 N N . LEU A 1 116 ? 4.020 -0.480 -11.344 1.00 86.38 116 LEU A N 1
ATOM 846 C CA . LEU A 1 116 ? 4.272 0.852 -10.791 1.00 86.38 116 LEU A CA 1
ATOM 847 C C . LEU A 1 116 ? 3.777 1.950 -11.742 1.00 86.38 116 LEU A C 1
ATOM 849 O O . LEU A 1 116 ? 4.145 1.979 -12.921 1.00 86.38 116 LEU A O 1
ATOM 853 N N . ASN A 1 117 ? 2.987 2.894 -11.227 1.00 87.88 117 ASN A N 1
ATOM 854 C CA . ASN A 1 117 ? 2.512 4.052 -11.988 1.00 87.88 117 ASN A CA 1
ATOM 855 C C . ASN A 1 117 ? 2.492 5.335 -11.140 1.00 87.88 117 ASN A C 1
ATOM 857 O O . ASN A 1 117 ? 1.748 5.399 -10.166 1.00 87.88 117 ASN A O 1
ATOM 861 N N . ASP A 1 118 ? 3.271 6.345 -11.537 1.00 89.00 118 ASP A N 1
ATOM 862 C CA . ASP A 1 118 ? 3.457 7.603 -10.790 1.00 89.00 118 ASP A CA 1
ATOM 863 C C . ASP A 1 118 ? 3.975 7.337 -9.367 1.00 89.00 118 ASP A C 1
ATOM 865 O O . ASP A 1 118 ? 3.290 7.521 -8.364 1.00 89.00 118 ASP A O 1
ATOM 869 N N . VAL A 1 119 ? 5.182 6.775 -9.281 1.00 87.50 119 VAL A N 1
ATOM 870 C CA . VAL A 1 119 ? 5.745 6.283 -8.015 1.00 87.50 119 VAL A CA 1
ATOM 871 C C . VAL A 1 119 ? 7.110 6.909 -7.757 1.00 87.50 119 VAL A C 1
ATOM 873 O O . VAL A 1 119 ? 8.000 6.845 -8.610 1.00 87.50 119 VAL A O 1
ATOM 876 N N . LEU A 1 120 ? 7.307 7.479 -6.561 1.00 88.12 120 LEU A N 1
ATOM 877 C CA . LEU A 1 120 ? 8.613 7.953 -6.095 1.00 88.12 120 LEU A CA 1
ATOM 878 C C . LEU A 1 120 ? 9.084 7.158 -4.878 1.00 88.12 120 LEU A C 1
ATOM 880 O O . LEU A 1 120 ? 8.485 7.220 -3.804 1.00 88.12 120 LEU A O 1
ATOM 884 N N . ILE A 1 121 ? 10.215 6.475 -5.020 1.00 87.06 121 ILE A N 1
ATOM 885 C CA . ILE A 1 121 ? 10.783 5.645 -3.957 1.00 87.06 121 ILE A CA 1
ATOM 886 C C . ILE A 1 121 ? 12.195 6.131 -3.624 1.00 87.06 121 ILE A C 1
ATOM 888 O O . ILE A 1 121 ? 13.048 6.271 -4.503 1.00 87.06 121 ILE A O 1
ATOM 892 N N . LEU A 1 122 ? 12.455 6.356 -2.338 1.00 89.19 122 LEU A N 1
ATOM 893 C CA . LEU A 1 122 ? 13.790 6.590 -1.796 1.00 89.19 122 LEU A CA 1
ATOM 894 C C . LEU A 1 122 ? 14.160 5.432 -0.872 1.00 89.19 122 LEU A C 1
ATOM 896 O O . LEU A 1 122 ? 13.478 5.222 0.131 1.00 89.19 122 LEU A O 1
ATOM 900 N N . VAL A 1 123 ? 15.244 4.719 -1.187 1.00 86.62 123 VAL A N 1
ATOM 901 C CA . VAL A 1 123 ? 15.766 3.651 -0.330 1.00 86.62 123 VAL A CA 1
ATOM 902 C C . VAL A 1 123 ? 17.244 3.830 -0.008 1.00 86.62 123 VAL A C 1
ATOM 904 O O . VAL A 1 123 ? 18.061 4.053 -0.897 1.00 86.62 123 VAL A O 1
ATOM 907 N N . GLU A 1 124 ? 17.620 3.702 1.262 1.00 87.31 124 GLU A N 1
ATOM 908 C CA . GLU A 1 124 ? 19.035 3.753 1.652 1.00 87.31 124 GLU A CA 1
ATOM 909 C C . GLU A 1 124 ? 19.747 2.429 1.319 1.00 87.31 124 GLU A C 1
ATOM 911 O O . GLU A 1 124 ? 20.765 2.415 0.622 1.00 87.31 124 GLU A O 1
ATOM 916 N N . SER A 1 125 ? 19.178 1.285 1.704 1.00 82.31 125 SER A N 1
ATOM 917 C CA . SER A 1 125 ? 19.737 -0.032 1.376 1.00 82.31 125 SER A CA 1
ATOM 918 C C . SER A 1 125 ? 18.701 -0.984 0.782 1.00 82.31 125 SER A C 1
ATOM 920 O O . SER A 1 125 ? 17.745 -1.363 1.454 1.00 82.31 125 SER A O 1
ATOM 922 N N . LEU A 1 126 ? 18.972 -1.457 -0.437 1.00 81.38 126 LEU A N 1
ATOM 923 C CA . LEU A 1 126 ? 18.237 -2.506 -1.139 1.00 81.38 126 LEU A CA 1
ATOM 924 C C . LEU A 1 126 ? 19.114 -3.710 -1.474 1.00 81.38 126 LEU A C 1
ATOM 926 O O . LEU A 1 126 ? 20.216 -3.587 -2.021 1.00 81.38 126 LEU A O 1
ATOM 930 N N . MET A 1 127 ? 18.608 -4.909 -1.190 1.00 81.88 127 MET A N 1
ATOM 931 C CA . MET A 1 127 ? 19.301 -6.141 -1.567 1.00 81.88 127 MET A CA 1
ATOM 932 C C . MET A 1 127 ? 18.801 -6.709 -2.896 1.00 81.88 127 MET A C 1
ATOM 934 O O . MET A 1 127 ? 19.630 -6.989 -3.760 1.00 81.88 127 MET A O 1
ATOM 938 N N . LEU A 1 128 ? 17.496 -6.868 -3.080 1.00 80.12 128 LEU A N 1
ATOM 939 C CA . LEU A 1 128 ? 16.918 -7.395 -4.311 1.00 80.12 128 LEU A CA 1
ATOM 940 C C . LEU A 1 128 ? 15.631 -6.647 -4.638 1.00 80.12 128 LEU A C 1
ATOM 942 O O . LEU A 1 128 ? 14.836 -6.365 -3.743 1.00 80.12 128 LEU A O 1
ATOM 946 N N . VAL A 1 129 ? 15.451 -6.348 -5.917 1.00 80.50 129 VAL A N 1
ATOM 947 C CA . VAL A 1 129 ? 14.213 -5.800 -6.458 1.00 80.50 129 VAL A CA 1
ATOM 948 C C . VAL A 1 129 ? 13.899 -6.505 -7.776 1.00 80.50 129 VAL A C 1
ATOM 950 O O . VAL A 1 129 ? 14.812 -6.687 -8.588 1.00 80.50 129 VAL A O 1
ATOM 953 N N . ASP A 1 130 ? 12.647 -6.922 -7.916 1.00 81.31 130 ASP A N 1
ATOM 954 C CA . ASP A 1 130 ? 12.025 -7.473 -9.118 1.00 81.31 130 ASP A CA 1
ATOM 955 C C . ASP A 1 130 ? 10.806 -6.599 -9.444 1.00 81.31 130 ASP A C 1
ATOM 957 O O . ASP A 1 130 ? 9.993 -6.327 -8.555 1.00 81.31 130 ASP A O 1
ATOM 961 N N . VAL A 1 131 ? 10.752 -6.041 -10.656 1.00 77.31 131 VAL A N 1
ATOM 962 C CA . VAL A 1 131 ? 9.621 -5.207 -11.092 1.00 77.31 131 VAL A CA 1
ATOM 963 C C . VAL A 1 131 ? 9.322 -5.443 -12.565 1.00 77.31 131 VAL A C 1
ATOM 965 O O . VAL A 1 131 ? 10.182 -5.213 -13.422 1.00 77.31 131 VAL A O 1
ATOM 968 N N . ASP A 1 132 ? 8.070 -5.782 -12.860 1.00 79.31 132 ASP A N 1
ATOM 969 C CA . ASP A 1 132 ? 7.609 -6.077 -14.216 1.00 79.31 132 ASP A CA 1
ATOM 970 C C . ASP A 1 132 ? 7.331 -4.794 -15.021 1.00 79.31 132 ASP A C 1
ATOM 972 O O . ASP A 1 132 ? 8.002 -4.473 -16.008 1.00 79.31 132 ASP A O 1
ATOM 976 N N . THR A 1 133 ? 6.309 -4.026 -14.633 1.00 75.44 133 THR A N 1
ATOM 977 C CA . THR A 1 133 ? 5.838 -2.878 -15.422 1.00 75.44 133 THR A CA 1
ATOM 978 C C . THR A 1 133 ? 6.024 -1.555 -14.697 1.00 75.44 133 THR A C 1
ATOM 980 O O . THR A 1 133 ? 5.550 -1.361 -13.581 1.00 75.44 133 THR A O 1
ATOM 983 N N . LEU A 1 134 ? 6.675 -0.596 -15.363 1.00 79.00 134 LEU A N 1
ATOM 984 C CA . LEU A 1 134 ? 6.899 0.742 -14.813 1.00 79.00 134 LEU A CA 1
ATOM 985 C C . LEU A 1 134 ? 6.417 1.844 -15.761 1.00 79.00 134 LEU A C 1
ATOM 987 O O . LEU A 1 134 ? 6.723 1.824 -16.957 1.00 79.00 134 LEU A O 1
ATOM 991 N N . SER A 1 135 ? 5.712 2.830 -15.203 1.00 81.06 135 SER A N 1
ATOM 992 C CA . SER A 1 135 ? 5.321 4.079 -15.865 1.00 81.06 135 SER A CA 1
ATOM 993 C C . SER A 1 135 ? 5.527 5.267 -14.927 1.00 81.06 135 SER A C 1
ATOM 995 O O . SER A 1 135 ? 4.980 5.274 -13.829 1.00 81.06 135 SER A O 1
ATOM 997 N N . ASP A 1 136 ? 6.263 6.290 -15.366 1.00 83.19 136 ASP A N 1
ATOM 998 C CA . ASP A 1 136 ? 6.466 7.533 -14.602 1.00 83.19 136 ASP A CA 1
ATOM 999 C C . ASP A 1 136 ? 7.033 7.283 -13.184 1.00 83.19 136 ASP A C 1
ATOM 1001 O O . ASP A 1 136 ? 6.504 7.758 -12.181 1.00 83.19 136 ASP A O 1
ATOM 1005 N N . VAL A 1 137 ? 8.119 6.508 -13.086 1.00 81.31 137 VAL A N 1
ATOM 1006 C CA . VAL A 1 137 ? 8.714 6.111 -11.794 1.00 81.31 137 VAL A CA 1
ATOM 1007 C C . VAL A 1 137 ? 10.047 6.822 -11.561 1.00 81.31 137 VAL A C 1
ATOM 1009 O O . VAL A 1 137 ? 10.932 6.788 -12.424 1.00 81.31 137 VAL A O 1
ATOM 1012 N N . LEU A 1 138 ? 10.240 7.419 -10.377 1.00 82.88 138 LEU A N 1
ATOM 1013 C CA . LEU A 1 138 ? 11.560 7.871 -9.917 1.00 82.88 138 LEU A CA 1
ATOM 1014 C C . LEU A 1 138 ? 12.026 7.055 -8.709 1.00 82.88 138 LEU A C 1
ATOM 1016 O O . LEU A 1 138 ? 11.399 7.079 -7.652 1.00 82.88 138 LEU A O 1
ATOM 1020 N N . VAL A 1 139 ? 13.184 6.412 -8.830 1.00 82.38 139 VAL A N 1
ATOM 1021 C CA . VAL A 1 139 ? 13.790 5.647 -7.733 1.00 82.38 139 VAL A CA 1
ATOM 1022 C C . VAL A 1 139 ? 15.158 6.224 -7.389 1.00 82.38 139 VAL A C 1
ATOM 1024 O O . VAL A 1 139 ? 15.989 6.452 -8.270 1.00 82.38 139 VAL A O 1
ATOM 1027 N N . LEU A 1 140 ? 15.420 6.454 -6.106 1.00 83.38 140 LEU A N 1
ATOM 1028 C CA . LEU A 1 140 ? 16.744 6.815 -5.609 1.00 83.38 140 LEU A CA 1
ATOM 1029 C C . LEU A 1 140 ? 17.195 5.78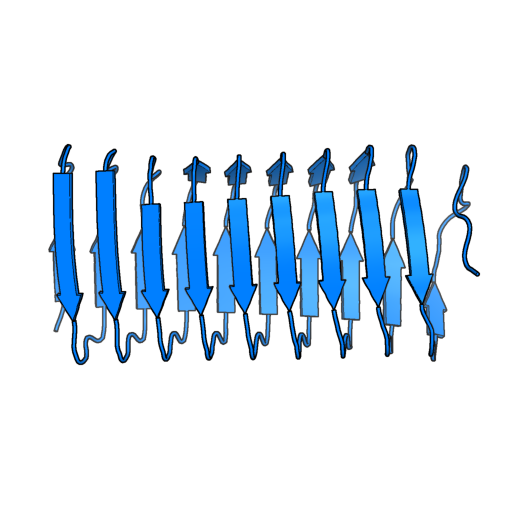0 -4.585 1.00 83.38 140 LEU A C 1
ATOM 1031 O O . LEU A 1 140 ? 16.540 5.597 -3.564 1.00 83.38 140 LEU A O 1
ATOM 1035 N N . VAL A 1 141 ? 18.304 5.106 -4.874 1.00 81.44 141 VAL A N 1
ATOM 1036 C CA . VAL A 1 141 ? 18.858 4.043 -4.034 1.00 81.44 141 VAL A CA 1
ATOM 1037 C C . VAL A 1 141 ? 20.302 4.376 -3.683 1.00 81.44 141 VAL A C 1
ATOM 1039 O O . VAL A 1 141 ? 21.132 4.550 -4.574 1.00 81.44 141 VAL A O 1
ATOM 1042 N N . GLU A 1 142 ? 20.646 4.451 -2.400 1.00 82.25 142 GLU A N 1
ATOM 1043 C CA . GLU A 1 142 ? 22.050 4.658 -2.020 1.00 82.25 142 GLU A CA 1
ATOM 1044 C C . GLU A 1 142 ? 22.869 3.380 -2.265 1.00 82.25 142 GLU A C 1
ATOM 1046 O O . GLU A 1 142 ? 23.898 3.408 -2.943 1.00 82.25 142 GLU A O 1
ATOM 1051 N N . SER A 1 143 ? 22.391 2.228 -1.796 1.00 75.00 143 SER A N 1
ATOM 1052 C CA . SER A 1 143 ? 23.056 0.938 -2.003 1.00 75.00 143 SER A CA 1
ATOM 1053 C C . SER A 1 143 ? 22.108 -0.122 -2.550 1.00 75.00 143 SER A C 1
ATOM 1055 O O . SER A 1 143 ? 21.128 -0.465 -1.901 1.00 75.00 143 SER A O 1
ATOM 1057 N N . LEU A 1 144 ? 22.437 -0.690 -3.712 1.00 75.31 144 LEU A N 1
ATOM 1058 C CA . LEU A 1 144 ? 21.697 -1.771 -4.362 1.00 75.31 144 LEU A CA 1
ATOM 1059 C C . LEU A 1 144 ? 22.605 -2.983 -4.606 1.00 75.31 144 LEU A C 1
ATOM 1061 O O . LEU A 1 144 ? 23.687 -2.872 -5.198 1.00 75.31 144 LEU A O 1
ATOM 1065 N N . THR A 1 145 ? 22.164 -4.169 -4.184 1.00 75.06 145 THR A N 1
ATOM 1066 C CA . THR A 1 145 ? 22.915 -5.404 -4.459 1.00 75.06 145 THR A CA 1
ATOM 1067 C C . THR A 1 145 ? 22.535 -5.998 -5.815 1.00 75.06 145 THR A C 1
ATOM 1069 O O . THR A 1 145 ? 23.421 -6.154 -6.659 1.00 75.06 145 THR A O 1
ATOM 1072 N N . LEU A 1 146 ? 21.256 -6.297 -6.039 1.00 69.12 146 LEU A N 1
ATOM 1073 C CA . LEU A 1 146 ? 20.727 -6.890 -7.267 1.00 69.12 146 LEU A CA 1
ATOM 1074 C C . LEU A 1 146 ? 19.440 -6.194 -7.709 1.00 69.12 146 LEU A C 1
ATOM 1076 O O . LEU A 1 146 ? 18.648 -5.763 -6.876 1.00 69.12 146 LEU A O 1
ATOM 1080 N N . VAL A 1 147 ? 19.250 -6.131 -9.023 1.00 71.06 147 VAL A N 1
ATOM 1081 C CA . VAL A 1 147 ? 18.030 -5.658 -9.679 1.00 71.06 147 VAL A CA 1
ATOM 1082 C C . VAL A 1 147 ? 17.756 -6.529 -10.899 1.00 71.06 147 VAL A C 1
ATOM 1084 O O . VAL A 1 147 ? 18.696 -6.808 -11.655 1.00 71.06 147 VAL A O 1
ATOM 1087 N N . ASP A 1 148 ? 16.498 -6.940 -11.035 1.00 69.44 148 ASP A N 1
ATOM 1088 C CA . ASP A 1 148 ? 15.878 -7.464 -12.251 1.00 69.44 148 ASP A CA 1
ATOM 1089 C C . ASP A 1 148 ? 14.691 -6.542 -12.570 1.00 69.44 148 ASP A C 1
ATOM 1091 O O . ASP A 1 148 ? 13.907 -6.220 -11.679 1.00 69.44 148 ASP A O 1
ATOM 1095 N N . VAL A 1 149 ? 14.636 -5.986 -13.779 1.00 65.00 149 VAL A N 1
ATOM 1096 C CA . VAL A 1 149 ? 13.534 -5.099 -14.191 1.00 65.00 149 VAL A CA 1
ATOM 1097 C C . VAL A 1 149 ? 13.162 -5.362 -15.640 1.00 65.00 149 VAL A C 1
ATOM 1099 O O . VAL A 1 149 ? 14.023 -5.369 -16.531 1.00 65.00 149 VAL A O 1
ATOM 1102 N N . ASP A 1 150 ? 11.864 -5.525 -15.857 1.00 66.00 150 ASP A N 1
ATOM 1103 C CA . ASP A 1 150 ? 11.249 -5.826 -17.143 1.00 66.00 150 ASP A CA 1
ATOM 1104 C C . ASP A 1 150 ? 10.913 -4.496 -17.892 1.00 66.00 150 ASP A C 1
ATOM 1106 O O . ASP A 1 150 ? 11.432 -3.432 -17.521 1.00 66.00 150 ASP A O 1
ATOM 1110 N N . PRO A 1 151 ? 10.209 -4.467 -19.047 1.00 55.06 151 PRO A N 1
ATOM 1111 C CA . PRO A 1 151 ? 10.248 -3.315 -19.953 1.00 55.06 151 PRO A CA 1
ATOM 1112 C C . PRO A 1 151 ? 9.699 -2.011 -19.347 1.00 55.06 151 PRO A C 1
ATOM 1114 O O . PRO A 1 151 ? 8.530 -1.893 -18.989 1.00 55.06 151 PRO A O 1
ATOM 1117 N N . LEU A 1 152 ? 10.546 -0.978 -19.364 1.00 64.69 152 LEU A N 1
ATOM 1118 C CA . LEU A 1 152 ? 10.281 0.316 -18.732 1.00 64.69 152 LEU A CA 1
ATOM 1119 C C . LEU A 1 152 ? 9.653 1.339 -19.689 1.00 64.69 152 LEU A C 1
ATOM 1121 O O . LEU A 1 152 ? 9.985 1.394 -20.880 1.00 64.69 152 LEU A O 1
ATOM 1125 N N . ASN A 1 153 ? 8.798 2.204 -19.141 1.00 63.25 153 ASN A N 1
ATOM 1126 C CA . ASN A 1 153 ? 8.344 3.435 -19.777 1.00 63.25 153 ASN A CA 1
ATOM 1127 C C . ASN A 1 153 ? 8.566 4.621 -18.822 1.00 63.25 153 ASN A C 1
ATOM 1129 O O . ASN A 1 153 ? 8.032 4.633 -17.720 1.00 63.25 153 ASN A O 1
ATOM 1133 N N . ASP A 1 154 ? 9.350 5.617 -19.243 1.00 69.94 154 ASP A N 1
ATOM 1134 C CA . ASP A 1 154 ? 9.581 6.860 -18.488 1.00 69.94 154 ASP A CA 1
ATOM 1135 C C . ASP A 1 154 ? 10.055 6.645 -17.026 1.00 69.94 154 ASP A C 1
ATOM 1137 O O . ASP A 1 154 ? 9.420 7.090 -16.071 1.00 69.94 154 ASP A O 1
ATOM 1141 N N . VAL A 1 155 ? 11.206 5.978 -16.840 1.00 69.19 155 VAL A N 1
ATOM 1142 C CA . VAL A 1 155 ? 11.792 5.708 -15.508 1.00 69.19 155 VAL A CA 1
ATOM 1143 C C . VAL A 1 155 ? 13.135 6.408 -15.312 1.00 69.19 155 VAL A C 1
ATOM 1145 O O . VAL A 1 155 ? 14.047 6.298 -16.136 1.00 69.19 155 VAL A O 1
ATOM 1148 N N . LEU A 1 156 ? 13.305 7.082 -14.171 1.00 70.44 156 LEU A N 1
ATOM 1149 C CA . LEU A 1 156 ? 14.600 7.613 -13.737 1.00 70.44 156 LEU A CA 1
ATOM 1150 C C . LEU A 1 156 ? 15.040 6.940 -12.436 1.00 70.44 156 LEU A C 1
ATOM 1152 O O . LEU A 1 156 ? 14.429 7.129 -11.389 1.00 70.44 156 LEU A O 1
ATOM 1156 N N . ALA A 1 157 ? 16.152 6.211 -12.498 1.00 74.81 157 ALA A N 1
ATOM 1157 C CA . ALA A 1 157 ? 16.753 5.559 -11.343 1.00 74.81 157 ALA A CA 1
ATOM 1158 C C . ALA A 1 157 ? 18.150 6.135 -11.068 1.00 74.81 157 ALA A C 1
ATOM 1160 O O . ALA A 1 157 ? 19.014 6.119 -11.946 1.00 74.81 157 ALA A O 1
ATOM 1161 N N . LEU A 1 158 ? 18.388 6.622 -9.848 1.00 75.12 158 LEU A N 1
ATOM 1162 C CA . LEU A 1 158 ? 19.718 7.012 -9.375 1.00 75.12 158 LEU A CA 1
ATOM 1163 C C . LEU A 1 158 ? 20.198 6.000 -8.337 1.00 75.12 158 LEU A C 1
ATOM 1165 O O . LEU A 1 158 ? 19.577 5.873 -7.286 1.00 75.12 158 LEU A O 1
ATOM 1169 N N . VAL A 1 159 ? 21.307 5.315 -8.623 1.00 74.44 159 VAL A N 1
ATOM 1170 C CA . VAL A 1 159 ? 21.885 4.308 -7.726 1.00 74.44 159 VAL A CA 1
ATOM 1171 C C . VAL A 1 159 ? 23.332 4.676 -7.417 1.00 74.44 159 VAL A C 1
ATOM 1173 O O . VAL A 1 159 ? 24.173 4.644 -8.312 1.00 74.44 159 VAL A O 1
ATOM 1176 N N . GLU A 1 160 ? 23.645 5.020 -6.165 1.00 76.50 160 GLU A N 1
ATOM 1177 C CA . GLU A 1 160 ? 25.007 5.454 -5.806 1.00 76.50 160 GLU A CA 1
ATOM 1178 C C . GLU A 1 160 ? 26.006 4.283 -5.791 1.00 76.50 160 GLU A C 1
ATOM 1180 O O . GLU A 1 160 ? 27.135 4.412 -6.276 1.00 76.50 160 GLU A O 1
ATOM 1185 N N . SER A 1 161 ? 25.595 3.121 -5.281 1.00 71.88 161 SER A N 1
ATOM 1186 C CA . SER A 1 161 ? 26.411 1.909 -5.247 1.00 71.88 161 SER A CA 1
ATOM 1187 C C . SER A 1 161 ? 25.627 0.705 -5.749 1.00 71.88 161 SER A C 1
ATOM 1189 O O . SER A 1 161 ? 24.611 0.336 -5.172 1.00 71.88 161 SER A O 1
ATOM 1191 N N . LEU A 1 162 ? 26.147 0.046 -6.785 1.00 70.88 162 LEU A N 1
ATOM 1192 C CA . LEU A 1 162 ? 25.500 -1.084 -7.445 1.00 70.88 162 LEU A CA 1
ATOM 1193 C C . LEU A 1 162 ? 26.457 -2.265 -7.581 1.00 70.88 162 LEU A C 1
ATOM 1195 O O . LEU A 1 162 ? 27.571 -2.100 -8.089 1.00 70.88 162 LEU A O 1
ATOM 1199 N N . THR A 1 163 ? 26.043 -3.458 -7.136 1.00 73.81 163 THR A N 1
ATOM 1200 C CA . THR A 1 163 ? 26.909 -4.647 -7.230 1.00 73.81 163 THR A CA 1
ATOM 1201 C C . THR A 1 163 ? 26.692 -5.463 -8.501 1.00 73.81 163 THR A C 1
ATOM 1203 O O . THR A 1 163 ? 27.679 -5.836 -9.141 1.00 73.81 163 THR A O 1
ATOM 1206 N N . LEU A 1 164 ? 25.440 -5.720 -8.892 1.00 64.75 164 LEU A N 1
ATOM 1207 C CA . LEU A 1 164 ? 25.073 -6.496 -10.077 1.00 64.75 164 LEU A CA 1
ATOM 1208 C C . LEU A 1 164 ? 23.706 -6.052 -10.620 1.00 64.75 164 LEU A C 1
ATOM 1210 O O . LEU A 1 164 ? 22.832 -5.651 -9.862 1.00 64.75 164 LEU A O 1
ATOM 1214 N N . VAL A 1 165 ? 23.553 -6.143 -11.941 1.00 65.50 165 VAL A N 1
ATOM 1215 C CA . VAL A 1 165 ? 22.349 -5.773 -12.699 1.00 65.50 165 VAL A CA 1
ATOM 1216 C C . VAL A 1 165 ? 22.119 -6.845 -13.753 1.00 65.50 165 VAL A C 1
ATOM 1218 O O . VAL A 1 165 ? 23.058 -7.136 -14.506 1.00 65.50 165 VAL A O 1
ATOM 1221 N N . ASP A 1 166 ? 20.906 -7.384 -13.825 1.00 63.31 166 ASP A N 1
ATOM 1222 C CA . ASP A 1 166 ? 20.380 -8.030 -15.028 1.00 63.31 166 ASP A CA 1
ATOM 1223 C C . ASP A 1 166 ? 19.222 -7.157 -15.528 1.00 63.31 166 ASP A C 1
ATOM 1225 O O . ASP A 1 166 ? 18.363 -6.764 -14.751 1.00 63.31 166 ASP A O 1
ATOM 1229 N N . VAL A 1 167 ? 19.287 -6.710 -16.779 1.00 58.34 167 VAL A N 1
ATOM 1230 C CA . VAL A 1 167 ? 18.300 -5.789 -17.367 1.00 58.34 167 VAL A CA 1
ATOM 1231 C C . VAL A 1 167 ? 18.020 -6.241 -18.785 1.00 58.34 167 VAL A C 1
ATOM 1233 O O . VAL A 1 167 ? 18.941 -6.319 -19.612 1.00 58.34 167 VAL A O 1
ATOM 1236 N N . ASP A 1 168 ? 16.752 -6.502 -19.087 1.00 58.16 168 ASP A N 1
ATOM 1237 C CA . ASP A 1 168 ? 16.305 -6.698 -20.462 1.00 58.16 168 ASP A CA 1
ATOM 1238 C C . ASP A 1 168 ? 16.385 -5.356 -21.241 1.00 58.16 168 ASP A C 1
ATOM 1240 O O . ASP A 1 168 ? 16.641 -4.301 -20.652 1.00 58.16 168 ASP A O 1
ATOM 1244 N N . PRO A 1 169 ? 16.324 -5.335 -22.590 1.00 45.69 169 PRO A N 1
ATOM 1245 C CA . PRO A 1 169 ? 16.741 -4.176 -23.383 1.00 45.69 169 PRO A CA 1
ATOM 1246 C C . PRO A 1 169 ? 15.918 -2.910 -23.082 1.00 45.69 169 PRO A C 1
ATOM 1248 O O . PRO A 1 169 ? 14.819 -2.717 -23.596 1.00 45.69 169 PRO A O 1
ATOM 1251 N N . LEU A 1 170 ? 16.536 -2.029 -22.292 1.00 50.34 170 LEU A N 1
ATOM 1252 C CA . LEU A 1 170 ? 16.009 -0.764 -21.787 1.00 50.34 170 LEU A CA 1
ATOM 1253 C C . LEU A 1 170 ? 15.610 0.198 -22.912 1.00 50.34 170 LEU A C 1
ATOM 1255 O O . LEU A 1 170 ? 16.416 0.523 -23.791 1.00 50.34 170 LEU A O 1
ATOM 1259 N N . ASN A 1 171 ? 14.396 0.733 -22.815 1.00 45.25 171 ASN A N 1
ATOM 1260 C CA . ASN A 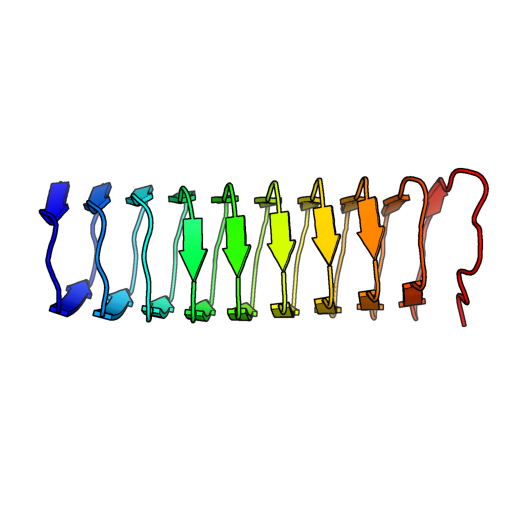1 171 ? 14.012 1.975 -23.468 1.00 45.25 171 ASN A CA 1
ATOM 1261 C C . ASN A 1 171 ? 14.022 3.056 -22.367 1.00 45.25 171 ASN A C 1
ATOM 1263 O O . ASN A 1 171 ? 13.284 2.951 -21.400 1.00 45.25 171 ASN A O 1
ATOM 1267 N N . ASP A 1 172 ? 14.918 4.038 -22.480 1.00 49.66 172 ASP A N 1
ATOM 1268 C CA . ASP A 1 172 ? 14.968 5.245 -21.635 1.00 49.66 172 ASP A CA 1
ATOM 1269 C C . ASP A 1 172 ? 15.164 5.072 -20.111 1.00 49.66 172 ASP A C 1
ATOM 1271 O O . ASP A 1 172 ? 14.448 5.671 -19.318 1.00 49.66 172 ASP A O 1
ATOM 1275 N N . VAL A 1 173 ? 16.223 4.370 -19.681 1.00 48.38 173 VAL A N 1
ATOM 1276 C CA . VAL A 1 173 ? 16.736 4.491 -18.297 1.00 48.38 173 VAL A CA 1
ATOM 1277 C C . VAL A 1 173 ? 18.049 5.260 -18.260 1.00 48.38 173 VAL A C 1
ATOM 1279 O O . VAL A 1 173 ? 19.025 4.922 -18.937 1.00 48.38 173 VAL A O 1
ATOM 1282 N N . LEU A 1 174 ? 18.081 6.295 -17.422 1.00 50.41 174 LEU A N 1
ATOM 1283 C CA . LEU A 1 174 ? 19.265 7.097 -17.131 1.00 50.41 174 LEU A CA 1
ATOM 1284 C C . LEU A 1 174 ? 19.819 6.708 -15.756 1.00 50.41 174 LEU A C 1
ATOM 1286 O O . LEU A 1 174 ? 19.457 7.311 -14.753 1.00 50.41 174 LEU A O 1
ATOM 1290 N N . VAL A 1 175 ? 20.716 5.719 -15.727 1.00 53.75 175 VAL A N 1
ATOM 1291 C CA . VAL A 1 175 ? 21.556 5.452 -14.548 1.00 53.75 175 VAL A CA 1
ATOM 1292 C C . VAL A 1 175 ? 22.686 6.486 -14.537 1.00 53.75 175 VAL A C 1
ATOM 1294 O O . VAL A 1 175 ? 23.477 6.547 -15.485 1.00 53.75 175 VAL A O 1
ATOM 1297 N N . LEU A 1 176 ? 22.728 7.332 -13.507 1.00 46.44 176 LEU A N 1
ATOM 1298 C CA . LEU A 1 176 ? 23.805 8.299 -13.237 1.00 46.44 176 LEU A CA 1
ATOM 1299 C C . LEU A 1 176 ? 24.788 7.734 -12.212 1.00 46.44 176 LEU A C 1
ATOM 1301 O O . LEU A 1 176 ? 25.995 8.039 -12.365 1.00 46.44 176 LEU A O 1
#